Protein AF-A0A2M7BD08-F1 (afdb_monomer_lite)

Sequence (91 aa):
MNGDYISTTVIRQRGQLTLPKKLRTENSWLAEGMVVAVLSSVQKEVKIIPYKESSKKTDWKDIWEKIKLSRTFLGQRGNLSQFVVEDRSAH

Secondary structure (DSSP, 8-state):
------------GGG--PPPHHHHHH-GGGSTT--EEEEE-TTS-EEEEE---------HHHHHHHHHHHHH--BTTB-HHHHHHHHHH--

Structure (mmCIF, N/CA/C/O backbone):
data_AF-A0A2M7BD08-F1
#
_entry.id   AF-A0A2M7BD08-F1
#
loop_
_atom_site.group_PDB
_atom_site.id
_atom_site.type_symbol
_atom_site.label_atom_id
_atom_site.label_alt_id
_atom_site.label_comp_id
_atom_site.label_asym_id
_atom_site.label_entit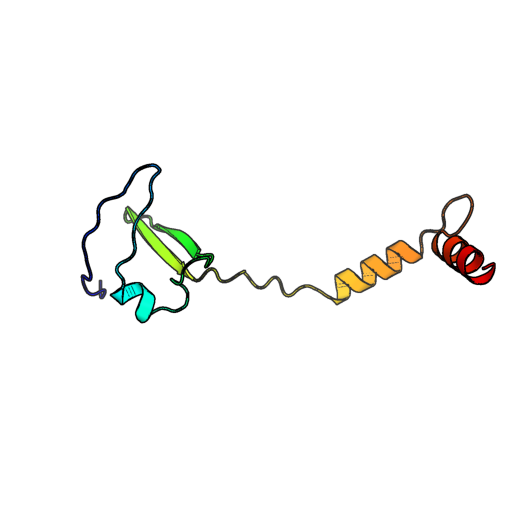y_id
_atom_site.label_seq_id
_atom_site.pdbx_PDB_ins_code
_atom_site.Cartn_x
_atom_site.Cartn_y
_atom_site.Cartn_z
_atom_site.occupancy
_atom_site.B_iso_or_equiv
_atom_site.auth_seq_id
_atom_site.auth_comp_id
_atom_site.auth_asym_id
_atom_site.auth_atom_id
_atom_site.pdbx_PDB_model_num
ATOM 1 N N . MET A 1 1 ? -6.841 14.649 18.178 1.00 43.78 1 MET A N 1
ATOM 2 C CA . MET A 1 1 ? -7.054 13.552 17.212 1.00 43.78 1 MET A CA 1
ATOM 3 C C . MET A 1 1 ? -8.410 13.796 16.577 1.00 43.78 1 MET A C 1
ATOM 5 O O . MET A 1 1 ? -9.400 13.590 17.257 1.00 43.78 1 MET A O 1
ATOM 9 N N . ASN A 1 2 ? -8.463 14.306 15.345 1.00 47.12 2 ASN A N 1
ATOM 10 C CA . ASN A 1 2 ? -9.733 14.507 14.639 1.00 47.12 2 ASN A CA 1
ATOM 11 C C . ASN A 1 2 ? -9.849 13.423 13.573 1.00 47.12 2 ASN A C 1
ATOM 13 O O . ASN A 1 2 ? -9.398 13.595 12.444 1.00 47.12 2 ASN A O 1
ATOM 17 N N . GLY A 1 3 ? -10.364 12.2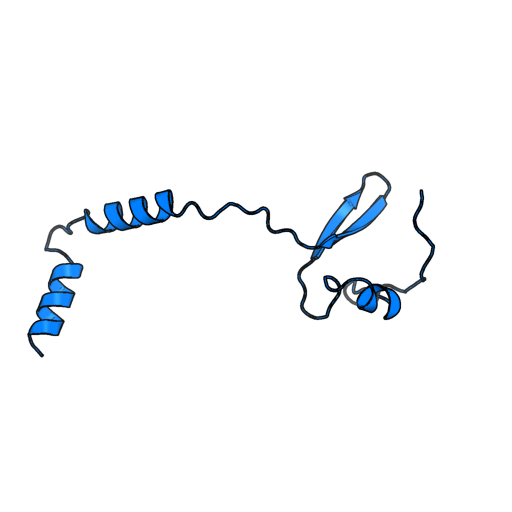72 13.981 1.00 62.31 3 GLY A N 1
ATOM 18 C CA . GLY A 1 3 ? -10.816 11.224 13.084 1.00 62.31 3 GLY A CA 1
ATOM 19 C C . GLY A 1 3 ? -12.111 10.694 13.664 1.00 62.31 3 GLY A C 1
ATOM 20 O O . GLY A 1 3 ? -12.129 10.288 14.825 1.00 62.31 3 GLY A O 1
ATOM 21 N N . ASP A 1 4 ? -13.187 10.754 12.890 1.00 72.38 4 ASP A N 1
ATOM 22 C CA . ASP A 1 4 ? -14.467 10.220 13.333 1.00 72.38 4 ASP A CA 1
ATOM 23 C C . ASP A 1 4 ? -14.345 8.704 13.519 1.00 72.38 4 ASP A C 1
ATOM 25 O O . ASP A 1 4 ? -13.722 8.001 12.718 1.00 72.38 4 ASP A O 1
ATOM 29 N N . TYR A 1 5 ? -14.929 8.182 14.597 1.00 76.19 5 TYR A N 1
ATOM 30 C CA . TYR A 1 5 ? -15.027 6.743 14.802 1.00 76.19 5 TYR A CA 1
ATOM 31 C C . TYR A 1 5 ? -16.060 6.173 13.821 1.00 76.19 5 TYR A C 1
ATOM 33 O O . TYR A 1 5 ? -17.251 6.461 13.921 1.00 76.19 5 TYR A O 1
ATOM 41 N N . ILE A 1 6 ? -15.601 5.376 12.850 1.00 80.31 6 ILE A N 1
ATOM 42 C CA . ILE A 1 6 ? -16.455 4.880 11.757 1.00 80.31 6 ILE A CA 1
ATOM 43 C C . ILE A 1 6 ? -16.977 3.462 12.026 1.00 80.31 6 ILE A C 1
ATOM 45 O O . ILE A 1 6 ? -18.113 3.152 11.670 1.00 80.31 6 ILE A O 1
ATOM 49 N N . SER A 1 7 ? -16.158 2.568 12.593 1.00 85.69 7 SER A N 1
ATOM 50 C CA . SER A 1 7 ? -16.524 1.158 12.802 1.00 85.69 7 SER A CA 1
ATOM 51 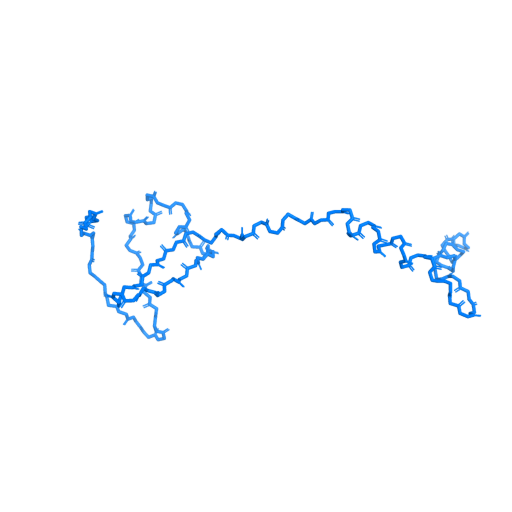C C . SER A 1 7 ? -15.516 0.420 13.694 1.00 85.69 7 SER A C 1
ATOM 53 O O . SER A 1 7 ? -14.371 0.845 13.831 1.00 85.69 7 SER A O 1
ATOM 55 N N . THR A 1 8 ? -15.916 -0.728 14.249 1.00 88.94 8 THR A N 1
ATOM 56 C CA . THR A 1 8 ? -15.022 -1.742 14.833 1.00 88.94 8 THR A CA 1
ATOM 57 C C . THR A 1 8 ? -15.143 -3.040 14.049 1.00 88.94 8 THR A C 1
ATOM 59 O O . THR A 1 8 ? -16.242 -3.476 13.716 1.00 88.94 8 THR A O 1
ATOM 62 N N . THR A 1 9 ? -14.004 -3.663 13.754 1.00 89.69 9 THR A N 1
ATOM 63 C CA . THR A 1 9 ? -13.924 -4.942 13.045 1.00 89.69 9 THR A CA 1
ATOM 64 C C . THR A 1 9 ? -12.948 -5.871 13.751 1.00 89.69 9 THR A C 1
ATOM 66 O O . THR A 1 9 ? -12.046 -5.430 14.460 1.00 89.69 9 THR A O 1
ATOM 69 N N . VAL A 1 10 ? -13.115 -7.169 13.523 1.00 93.12 10 VAL A N 1
ATOM 70 C CA . VAL A 1 10 ? -12.203 -8.208 14.001 1.00 93.12 10 VAL A CA 1
ATOM 71 C C . VAL A 1 10 ? -11.173 -8.520 12.915 1.00 93.12 10 VAL 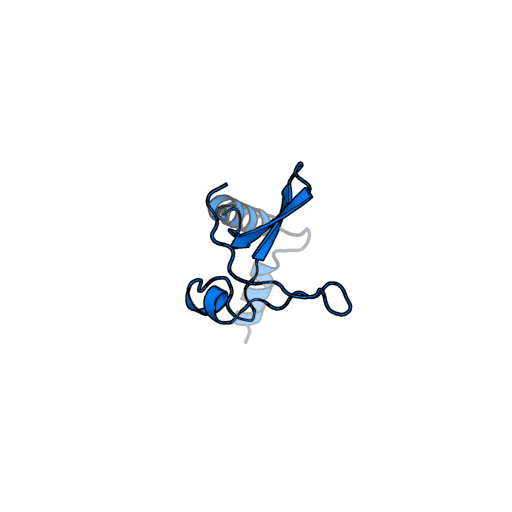A C 1
ATOM 73 O O . VAL A 1 10 ? -11.501 -8.532 11.724 1.00 93.12 10 VAL A O 1
ATOM 76 N N . ILE A 1 11 ? -9.932 -8.779 13.328 1.00 93.50 11 ILE A N 1
ATOM 77 C CA . ILE A 1 11 ? -8.883 -9.313 12.454 1.00 93.50 11 ILE A CA 1
ATOM 78 C C . ILE A 1 11 ? -9.178 -10.796 12.211 1.00 93.50 11 ILE A C 1
ATOM 80 O O . ILE A 1 11 ? -9.278 -11.585 13.150 1.00 93.50 11 ILE A O 1
ATOM 84 N N . ARG A 1 12 ? -9.344 -11.175 10.945 1.00 92.94 12 ARG A N 1
ATOM 85 C CA . ARG A 1 12 ? -9.619 -12.554 10.526 1.00 92.94 12 ARG A CA 1
ATOM 86 C C . ARG A 1 12 ? -8.324 -13.368 10.436 1.00 92.94 12 ARG A C 1
ATOM 88 O O . ARG A 1 12 ? -7.226 -12.873 10.698 1.00 92.94 12 ARG A O 1
ATOM 95 N N . GLN A 1 13 ? -8.449 -14.635 10.036 1.00 94.00 13 GLN A N 1
ATOM 96 C CA . GLN A 1 13 ? -7.294 -15.501 9.797 1.00 94.00 13 GLN A CA 1
ATOM 97 C C . GLN A 1 13 ? -6.274 -14.830 8.867 1.00 94.00 13 GLN A C 1
ATOM 99 O O . GLN A 1 13 ? -6.635 -14.101 7.942 1.00 94.00 13 GLN A O 1
ATOM 104 N N . ARG A 1 14 ? -4.988 -15.097 9.123 1.00 92.75 14 ARG A N 1
ATOM 105 C CA . ARG A 1 14 ? -3.851 -14.529 8.377 1.00 92.75 14 ARG A CA 1
ATOM 106 C C . ARG A 1 14 ? -3.734 -12.999 8.456 1.00 92.75 14 ARG A C 1
ATOM 108 O O . ARG A 1 14 ? -3.144 -12.394 7.570 1.00 92.75 14 ARG A O 1
ATOM 115 N N . GLY A 1 15 ? -4.287 -12.368 9.493 1.00 90.62 15 GLY A N 1
ATOM 116 C CA . GLY A 1 15 ? -4.136 -10.924 9.698 1.00 90.62 15 GLY A CA 1
ATOM 117 C C . GLY A 1 15 ? -4.985 -10.063 8.757 1.00 90.62 15 GLY A C 1
ATOM 118 O O . GLY A 1 15 ? -4.702 -8.881 8.589 1.00 90.62 15 GLY A O 1
ATOM 119 N N . GLN A 1 16 ? -6.014 -10.634 8.125 1.00 92.44 16 GLN A N 1
ATOM 120 C CA . GLN A 1 16 ? -6.869 -9.902 7.191 1.00 92.44 16 GLN A CA 1
ATOM 121 C C . GLN A 1 16 ? -7.868 -9.001 7.924 1.00 92.44 16 GLN A C 1
ATOM 123 O O . GLN A 1 16 ? -8.533 -9.434 8.868 1.00 92.44 16 GLN A O 1
ATOM 128 N N . LEU A 1 17 ? -8.032 -7.768 7.441 1.00 91.88 17 LEU A N 1
ATOM 129 C CA . LEU A 1 17 ? -9.005 -6.803 7.953 1.00 91.88 17 LEU A CA 1
ATOM 130 C C . LEU A 1 17 ? -9.982 -6.406 6.843 1.00 91.88 17 LEU A C 1
ATOM 132 O O . LEU A 1 17 ? -9.575 -6.046 5.740 1.00 91.88 17 LEU A O 1
ATOM 136 N N . THR A 1 18 ? -11.282 -6.469 7.130 1.00 91.00 18 THR A N 1
ATOM 137 C CA . THR A 1 18 ? -12.323 -6.061 6.179 1.00 91.00 18 THR A CA 1
ATOM 138 C C . THR A 1 18 ? -12.666 -4.593 6.381 1.00 91.00 18 THR A C 1
ATOM 140 O O . THR A 1 18 ? -13.109 -4.197 7.456 1.00 91.00 18 THR A O 1
ATOM 143 N N . LEU A 1 19 ? -12.501 -3.786 5.333 1.00 91.56 19 LEU A N 1
ATOM 144 C CA . LEU A 1 19 ? -12.877 -2.377 5.368 1.00 91.56 19 LEU A CA 1
ATOM 145 C C . LEU A 1 19 ? -14.393 -2.207 5.138 1.00 91.56 19 LEU A C 1
ATOM 147 O O . LEU A 1 19 ? -14.922 -2.713 4.135 1.00 91.56 19 LEU A O 1
ATOM 151 N N . PRO A 1 20 ? -15.102 -1.479 6.025 1.00 90.12 20 PRO A N 1
ATOM 152 C CA . PRO A 1 20 ? -16.514 -1.153 5.858 1.00 90.12 20 PRO A CA 1
ATOM 153 C C . PRO A 1 20 ? -16.822 -0.550 4.485 1.00 90.12 20 PRO A C 1
ATOM 155 O O . PRO A 1 20 ? -16.046 0.242 3.949 1.00 90.12 20 PRO A O 1
ATOM 158 N N . LYS A 1 21 ? -17.996 -0.879 3.929 1.00 89.81 21 LYS A N 1
ATOM 159 C CA . LYS A 1 21 ? -18.425 -0.390 2.606 1.00 89.81 21 LYS A CA 1
ATOM 160 C C . LYS A 1 21 ? -18.367 1.139 2.506 1.00 89.81 21 LYS A C 1
ATOM 162 O O . LYS A 1 21 ? -17.879 1.635 1.501 1.00 89.81 21 LYS A O 1
ATOM 167 N N . LYS A 1 22 ? -18.784 1.848 3.562 1.00 88.88 22 LYS A N 1
ATOM 168 C CA . LYS A 1 22 ? -18.779 3.319 3.638 1.00 88.88 22 LYS A CA 1
ATOM 169 C C . LYS A 1 22 ? -17.393 3.922 3.362 1.00 88.88 22 LYS A C 1
ATOM 171 O O . LYS A 1 22 ? -17.263 4.794 2.512 1.00 88.88 22 LYS A O 1
ATOM 176 N N . LEU A 1 23 ? -16.349 3.374 3.994 1.00 89.38 23 LEU A N 1
ATOM 177 C CA . LEU A 1 23 ? -14.967 3.817 3.774 1.00 89.38 23 LEU A CA 1
ATOM 178 C C . LEU A 1 23 ? -14.517 3.607 2.325 1.00 89.38 23 LEU A C 1
ATOM 180 O O . LEU A 1 23 ? -13.870 4.481 1.757 1.00 89.38 23 LEU A O 1
ATOM 184 N N . ARG A 1 24 ? -14.886 2.473 1.718 1.00 90.38 24 ARG A N 1
ATOM 185 C CA . ARG A 1 24 ? -14.527 2.144 0.330 1.00 90.38 24 ARG A CA 1
ATOM 186 C C . ARG A 1 24 ? -15.270 2.997 -0.697 1.00 90.38 24 ARG A C 1
ATOM 188 O O . ARG A 1 24 ? -14.700 3.323 -1.728 1.00 90.38 24 ARG A O 1
ATOM 195 N N . THR A 1 25 ? -16.522 3.367 -0.431 1.00 89.94 25 THR A N 1
ATOM 196 C CA . THR A 1 25 ? -17.303 4.227 -1.335 1.00 89.94 25 THR A CA 1
ATOM 197 C C . THR A 1 25 ? -16.825 5.674 -1.329 1.00 89.94 25 THR A C 1
ATOM 199 O O . THR A 1 25 ? -16.900 6.337 -2.355 1.00 89.94 25 THR A O 1
ATOM 202 N N . GLU A 1 26 ? -16.315 6.157 -0.196 1.00 90.44 26 GLU A N 1
ATOM 203 C CA . GLU A 1 26 ? -15.792 7.523 -0.060 1.00 90.44 26 GLU A CA 1
ATOM 204 C C . GLU A 1 26 ? -14.341 7.651 -0.561 1.00 90.44 26 GLU A C 1
ATOM 206 O O . GLU A 1 26 ? -13.883 8.750 -0.864 1.00 90.44 26 GLU A O 1
ATOM 211 N N . ASN A 1 27 ? -13.611 6.534 -0.681 1.00 90.38 27 ASN A N 1
ATOM 212 C CA . ASN A 1 27 ? -12.188 6.510 -1.019 1.00 90.38 27 ASN A CA 1
ATOM 213 C C . ASN A 1 27 ? -11.905 5.514 -2.151 1.00 90.38 27 ASN A C 1
ATOM 215 O O . ASN A 1 27 ? -11.736 4.319 -1.911 1.00 90.38 27 ASN A O 1
ATOM 219 N N . SER A 1 28 ? -11.765 6.006 -3.383 1.00 89.50 28 SER A N 1
ATOM 220 C CA . SER A 1 28 ? -11.515 5.170 -4.573 1.00 89.50 28 SER A CA 1
ATOM 221 C C . SER A 1 28 ? -10.241 4.316 -4.491 1.00 89.50 28 SER A C 1
ATOM 223 O O . SER A 1 28 ? -10.184 3.228 -5.055 1.00 89.50 28 SER A O 1
ATOM 225 N N . TRP A 1 29 ? -9.231 4.762 -3.745 1.00 91.69 29 TRP A N 1
ATOM 226 C CA . TRP A 1 29 ? -7.977 4.032 -3.523 1.00 91.69 29 TRP A CA 1
ATOM 227 C C . TRP A 1 29 ? -8.104 2.859 -2.531 1.00 91.69 29 TRP A C 1
ATOM 229 O O . TRP A 1 29 ? -7.156 2.098 -2.371 1.00 91.69 29 TRP A O 1
ATOM 239 N N . LEU A 1 30 ? -9.267 2.694 -1.888 1.00 92.25 30 LEU A N 1
ATOM 240 C CA . LEU A 1 30 ? -9.631 1.525 -1.077 1.00 92.25 30 LEU A CA 1
ATOM 241 C C . LEU A 1 30 ? -10.474 0.499 -1.861 1.00 92.25 30 LEU A C 1
ATOM 243 O O . LEU A 1 30 ? -11.080 -0.394 -1.259 1.00 92.25 30 LEU A O 1
ATOM 247 N N . ALA A 1 31 ? -10.560 0.637 -3.188 1.00 89.50 31 ALA A N 1
ATOM 248 C CA . ALA A 1 31 ? -11.224 -0.339 -4.044 1.00 89.50 31 ALA A CA 1
ATOM 249 C C . ALA A 1 31 ? -10.503 -1.698 -4.034 1.00 89.50 31 ALA A C 1
ATOM 251 O O . ALA A 1 31 ? -9.335 -1.824 -3.658 1.00 89.50 31 ALA A O 1
ATOM 252 N N . GLU A 1 32 ? -11.226 -2.738 -4.440 1.00 89.94 32 GLU A N 1
ATOM 253 C CA . GLU A 1 32 ? -10.673 -4.085 -4.548 1.00 89.94 32 GLU A CA 1
ATOM 254 C C . GLU A 1 32 ? -9.534 -4.129 -5.579 1.00 89.94 32 GLU A C 1
ATOM 256 O O . GLU A 1 32 ? -9.615 -3.497 -6.629 1.00 89.94 32 GLU A O 1
ATOM 261 N N . GLY A 1 33 ? -8.452 -4.843 -5.254 1.00 89.06 33 GLY A N 1
ATOM 262 C CA . GLY A 1 33 ? -7.259 -4.941 -6.103 1.00 89.06 33 GLY A CA 1
ATOM 263 C C . GLY A 1 33 ? -6.291 -3.752 -6.026 1.00 89.06 33 GLY A C 1
ATOM 264 O O . GLY A 1 33 ? -5.230 -3.807 -6.644 1.00 89.06 33 GLY A O 1
ATOM 265 N N . MET A 1 34 ? -6.600 -2.700 -5.261 1.00 89.56 34 MET A N 1
ATOM 266 C CA . MET A 1 34 ? -5.709 -1.544 -5.115 1.00 89.56 34 MET A CA 1
ATOM 267 C C . MET A 1 34 ? -4.526 -1.833 -4.185 1.00 89.56 34 MET A C 1
ATOM 269 O O . MET A 1 34 ? -4.668 -2.456 -3.132 1.00 89.56 34 MET A O 1
ATOM 273 N N . VAL A 1 35 ? -3.350 -1.317 -4.553 1.00 91.12 35 VAL A N 1
ATOM 274 C CA . VAL A 1 35 ? -2.148 -1.361 -3.711 1.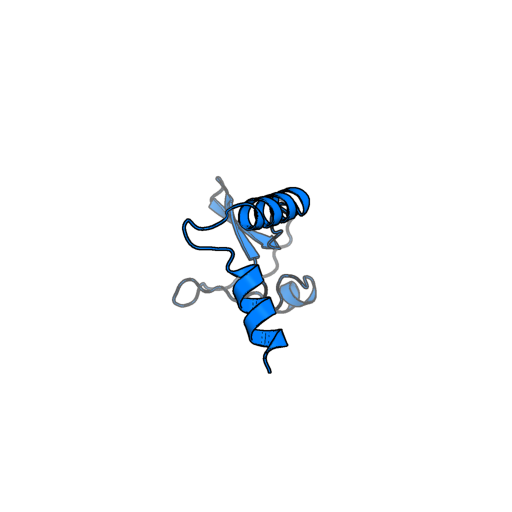00 91.12 35 VAL A CA 1
ATOM 275 C C . VAL A 1 35 ? -2.199 -0.224 -2.690 1.00 91.12 35 VAL A C 1
ATOM 277 O O . VAL A 1 35 ? -2.472 0.930 -3.028 1.00 91.12 35 VAL A O 1
ATOM 280 N N . VAL A 1 36 ? -1.899 -0.542 -1.431 1.00 92.81 36 VAL A N 1
ATOM 281 C CA . VAL A 1 36 ? -1.878 0.415 -0.317 1.00 92.81 36 VAL A CA 1
ATOM 282 C C . VAL A 1 36 ? -0.549 0.344 0.422 1.00 92.81 36 VAL A C 1
ATOM 284 O O . VAL A 1 36 ? 0.091 -0.706 0.464 1.00 92.81 36 VAL A O 1
ATOM 287 N N . ALA A 1 37 ? -0.135 1.455 1.031 1.00 92.12 37 ALA A N 1
ATOM 288 C CA . ALA A 1 37 ? 0.999 1.454 1.947 1.00 92.12 37 ALA A CA 1
ATOM 289 C C . ALA A 1 37 ? 0.498 1.342 3.391 1.00 92.12 37 ALA A C 1
ATOM 291 O O . ALA A 1 37 ? -0.477 1.992 3.775 1.00 92.12 37 ALA A O 1
ATOM 292 N N . VAL A 1 38 ? 1.190 0.530 4.191 1.00 91.31 38 VAL A N 1
ATOM 293 C CA . VAL A 1 38 ? 0.897 0.328 5.612 1.00 91.31 38 VAL A CA 1
ATOM 294 C C . VAL A 1 38 ? 2.059 0.887 6.420 1.00 91.31 38 VAL A C 1
ATOM 296 O O . VAL A 1 38 ? 3.190 0.423 6.294 1.00 91.31 38 VAL A O 1
ATOM 299 N N . LEU A 1 39 ? 1.784 1.903 7.233 1.00 89.75 39 LEU A N 1
ATOM 300 C CA . LEU A 1 39 ? 2.771 2.579 8.069 1.00 89.75 39 LEU A CA 1
ATOM 301 C C . LEU A 1 39 ? 2.498 2.276 9.540 1.00 89.75 39 LEU A C 1
ATOM 303 O O . LEU A 1 39 ? 1.379 2.473 10.017 1.00 89.75 39 LEU A O 1
ATOM 307 N N . SER A 1 40 ? 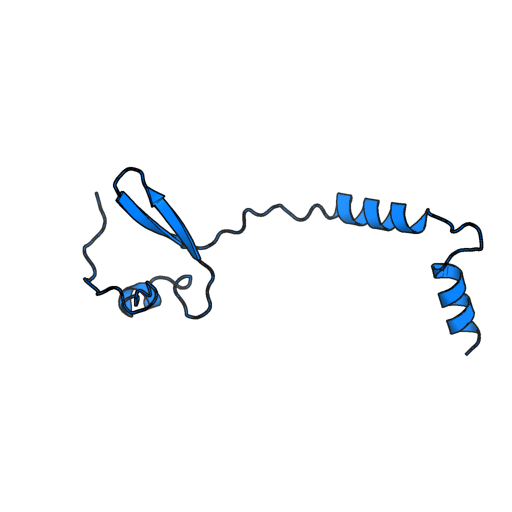3.523 1.850 10.273 1.00 90.94 40 SER A N 1
ATOM 308 C CA . SER A 1 40 ? 3.478 1.746 11.733 1.00 90.94 40 SER A CA 1
ATOM 309 C C . SER A 1 40 ? 3.946 3.053 12.374 1.00 90.94 40 SER A C 1
ATOM 311 O O . SER A 1 40 ? 5.020 3.557 12.048 1.00 90.94 40 SER A O 1
ATOM 313 N N . SER A 1 41 ? 3.163 3.588 13.305 1.00 85.31 41 SER A N 1
ATOM 314 C CA . SER A 1 41 ? 3.517 4.752 14.121 1.00 85.31 41 SER A CA 1
ATOM 315 C C . SER A 1 41 ? 4.129 4.327 15.457 1.00 85.31 41 SER A C 1
ATOM 317 O O . SER A 1 41 ? 3.795 3.276 16.006 1.00 85.31 41 SER A O 1
ATOM 319 N N . VAL A 1 42 ? 4.949 5.205 16.040 1.00 83.25 42 VAL A N 1
ATOM 320 C CA . VAL A 1 42 ? 5.485 5.070 17.408 1.00 83.25 42 VAL A CA 1
ATOM 321 C C . VAL A 1 42 ? 4.358 4.974 18.447 1.00 83.25 42 VAL A C 1
ATOM 323 O O . VAL A 1 42 ? 4.502 4.332 19.482 1.00 83.25 42 VAL A O 1
ATOM 326 N N . GLN A 1 43 ? 3.191 5.543 18.141 1.00 87.81 43 GLN A N 1
ATOM 327 C CA . GLN A 1 43 ? 2.003 5.540 19.002 1.00 87.81 43 GLN A CA 1
ATOM 328 C C . GLN A 1 43 ? 1.203 4.223 18.947 1.00 87.81 43 GLN A C 1
ATOM 330 O O . GLN A 1 43 ? 0.053 4.193 19.369 1.00 87.81 43 GLN A O 1
ATOM 335 N N . LYS A 1 44 ? 1.790 3.131 18.430 1.00 88.88 44 LYS A N 1
ATOM 336 C CA . LYS A 1 44 ? 1.115 1.834 18.204 1.00 88.88 44 LYS A CA 1
ATOM 337 C C . LYS A 1 44 ? -0.102 1.927 17.276 1.00 88.88 44 LYS A C 1
ATOM 339 O O . LYS A 1 44 ? -0.987 1.077 17.307 1.00 88.88 44 LYS A O 1
ATOM 344 N N . GLU A 1 45 ? -0.127 2.945 16.426 1.00 89.38 45 GLU A N 1
ATOM 345 C CA . GLU A 1 45 ? -1.140 3.101 15.388 1.00 89.38 45 GLU A CA 1
ATOM 346 C C . GLU A 1 45 ? -0.636 2.507 14.076 1.00 89.38 45 GLU A C 1
ATOM 348 O O . GLU A 1 45 ? 0.540 2.646 13.729 1.00 89.38 45 GLU A O 1
ATOM 353 N N . VAL A 1 46 ? -1.543 1.905 13.313 1.00 89.62 46 VAL A N 1
ATOM 354 C CA . VAL A 1 46 ? -1.290 1.511 11.927 1.00 89.62 46 VAL A CA 1
ATOM 355 C C . VAL A 1 46 ? -2.085 2.440 11.022 1.00 89.62 46 VAL A C 1
ATOM 357 O O . VAL A 1 46 ? -3.298 2.572 11.172 1.00 89.62 46 VAL A O 1
ATOM 360 N N . LYS A 1 47 ? -1.404 3.090 10.078 1.00 90.25 47 LYS A N 1
ATOM 361 C CA . LYS A 1 47 ? -2.025 3.963 9.079 1.00 90.25 47 LYS A CA 1
ATOM 362 C C . LYS A 1 47 ? -1.969 3.296 7.716 1.00 90.25 47 LYS A C 1
ATOM 364 O O . LYS A 1 47 ? -0.895 2.921 7.251 1.00 90.25 47 LYS A O 1
ATOM 369 N N . ILE A 1 48 ? -3.130 3.178 7.084 1.00 91.06 48 ILE A N 1
ATOM 370 C CA . ILE A 1 48 ? -3.258 2.744 5.694 1.00 91.06 48 ILE A CA 1
ATOM 371 C C . ILE A 1 48 ? -3.399 4.004 4.849 1.00 91.06 48 ILE A C 1
ATOM 373 O O . ILE A 1 48 ? -4.274 4.830 5.110 1.00 91.06 48 ILE A O 1
ATOM 377 N N . ILE A 1 49 ? -2.530 4.164 3.858 1.00 91.19 49 ILE A N 1
ATOM 378 C CA . ILE A 1 49 ? -2.538 5.309 2.946 1.00 91.19 49 ILE A CA 1
ATOM 379 C C . ILE A 1 49 ? -2.526 4.821 1.492 1.00 91.19 49 ILE A C 1
ATOM 381 O O . ILE A 1 49 ? -2.058 3.703 1.234 1.00 91.19 49 ILE A O 1
ATOM 385 N N . PRO A 1 50 ? -2.996 5.638 0.528 1.00 90.94 50 PRO A N 1
ATOM 386 C CA . PRO A 1 50 ? -2.831 5.321 -0.884 1.00 90.94 50 PRO A CA 1
ATOM 387 C C . PRO A 1 50 ? -1.357 5.047 -1.178 1.00 90.94 50 PRO A C 1
ATOM 389 O O . PRO A 1 50 ? -0.492 5.826 -0.761 1.00 90.94 50 PRO A O 1
ATOM 392 N N . TYR A 1 51 ? -1.067 3.967 -1.906 1.00 88.69 51 TYR A N 1
ATOM 393 C CA . TYR A 1 51 ? 0.284 3.744 -2.395 1.00 88.69 51 TYR A CA 1
ATOM 394 C C . TYR A 1 51 ? 0.601 4.816 -3.436 1.00 88.69 51 TYR A C 1
ATOM 396 O O . TYR A 1 51 ? 0.178 4.754 -4.587 1.00 88.69 51 TYR A O 1
ATOM 404 N N . LYS A 1 52 ? 1.321 5.848 -3.005 1.00 77.44 52 LYS A N 1
ATOM 405 C CA . LYS A 1 52 ? 2.016 6.738 -3.918 1.00 77.44 52 LYS A CA 1
ATOM 406 C C . LYS A 1 52 ? 3.338 6.059 -4.181 1.00 77.44 52 LYS A C 1
ATOM 408 O O . LYS A 1 52 ? 4.222 6.094 -3.326 1.00 77.44 52 LYS A O 1
ATOM 413 N N . GLU A 1 53 ? 3.446 5.418 -5.339 1.00 62.19 53 GLU A N 1
ATOM 414 C CA . GLU A 1 53 ? 4.753 5.115 -5.897 1.00 62.19 53 GLU A CA 1
ATOM 415 C C . GLU A 1 53 ? 5.538 6.424 -5.776 1.00 62.19 53 GLU A C 1
ATOM 417 O O . GLU A 1 53 ? 5.086 7.469 -6.259 1.00 62.19 53 GLU A O 1
ATOM 422 N N . SER A 1 54 ? 6.629 6.423 -4.999 1.00 54.75 54 SER A N 1
ATOM 423 C CA . SER A 1 54 ? 7.598 7.504 -5.113 1.00 54.75 54 SER A CA 1
ATOM 424 C C . SER A 1 54 ? 7.893 7.510 -6.591 1.00 54.75 54 SER A C 1
ATOM 426 O O . SER A 1 54 ? 8.430 6.526 -7.099 1.00 54.75 54 SER A O 1
ATOM 428 N N . SER A 1 55 ? 7.415 8.532 -7.295 1.00 53.72 55 SER A N 1
ATOM 429 C CA . SER A 1 55 ? 7.699 8.701 -8.697 1.00 53.72 55 SER A CA 1
ATOM 430 C C . SER A 1 55 ? 9.191 8.972 -8.753 1.00 53.72 55 SER A C 1
ATOM 432 O O . SER A 1 55 ? 9.650 10.110 -8.845 1.00 53.72 55 SER A O 1
ATOM 434 N N . LYS A 1 56 ? 9.986 7.898 -8.688 1.00 57.44 56 LYS A N 1
ATOM 435 C CA . LYS A 1 56 ? 11.233 7.807 -9.410 1.00 57.44 56 LYS A CA 1
ATOM 436 C C . LYS A 1 56 ? 10.788 8.044 -10.833 1.00 57.44 56 LYS A C 1
ATOM 438 O O . LYS A 1 56 ? 10.394 7.111 -11.523 1.00 57.44 56 LYS A O 1
ATOM 443 N N . LYS A 1 57 ? 10.699 9.328 -11.199 1.00 64.88 57 LYS A N 1
ATOM 444 C CA . LYS A 1 57 ? 10.486 9.770 -12.563 1.00 64.88 57 LYS A CA 1
ATOM 445 C C . LYS A 1 57 ? 11.473 8.940 -13.343 1.00 64.88 57 LYS A C 1
ATOM 447 O O . LYS A 1 57 ? 12.673 9.057 -13.104 1.00 64.88 57 LYS A O 1
ATOM 452 N N . THR A 1 58 ? 10.949 8.017 -14.135 1.00 76.81 58 THR A N 1
ATOM 453 C CA . THR A 1 58 ? 11.767 7.161 -14.967 1.00 76.81 58 THR A CA 1
ATOM 454 C C . THR A 1 58 ? 12.680 8.092 -15.744 1.00 76.81 58 THR A C 1
ATOM 456 O O . THR A 1 58 ? 12.192 8.943 -16.493 1.00 76.81 58 THR A O 1
ATOM 459 N N . ASP A 1 59 ? 13.983 8.016 -15.476 1.00 84.88 59 ASP A N 1
ATOM 460 C CA . ASP A 1 59 ? 14.947 8.863 -16.156 1.00 84.88 59 ASP A CA 1
ATOM 461 C C . ASP A 1 59 ? 15.116 8.305 -17.566 1.00 84.88 59 ASP A C 1
ATOM 463 O O . ASP A 1 59 ? 15.945 7.441 -17.850 1.00 84.88 59 ASP A O 1
ATOM 467 N N . TRP A 1 60 ? 14.240 8.766 -18.455 1.00 88.00 60 TRP A N 1
ATOM 468 C CA . TRP A 1 60 ? 14.251 8.382 -19.856 1.00 88.00 60 TRP A CA 1
ATOM 469 C C . TRP A 1 60 ? 15.589 8.698 -20.518 1.00 88.00 60 TRP A C 1
ATOM 471 O O . TRP A 1 60 ? 15.973 7.993 -21.449 1.00 88.00 60 TRP A O 1
ATOM 481 N N . LYS A 1 61 ? 16.317 9.712 -20.034 1.00 91.50 61 LYS A N 1
ATOM 482 C CA . LYS A 1 61 ? 17.640 10.044 -20.552 1.00 91.50 61 LYS A CA 1
ATOM 483 C C . LYS A 1 61 ? 18.642 8.946 -20.201 1.00 91.50 61 LYS A C 1
ATOM 485 O O . LYS A 1 61 ? 19.300 8.448 -21.109 1.00 91.50 61 LYS A O 1
ATOM 490 N N . ASP A 1 62 ? 18.698 8.518 -18.939 1.00 90.94 62 ASP A N 1
ATOM 491 C CA . ASP A 1 62 ? 19.560 7.407 -18.495 1.00 90.94 62 ASP A CA 1
ATOM 492 C C . ASP A 1 62 ? 19.254 6.109 -19.259 1.00 90.94 62 ASP A C 1
ATOM 494 O O . ASP A 1 62 ? 20.161 5.415 -19.722 1.00 90.94 62 ASP A O 1
ATOM 498 N N . ILE A 1 63 ? 17.972 5.807 -19.480 1.00 90.25 63 ILE A N 1
ATOM 499 C CA . ILE A 1 63 ? 17.557 4.634 -20.262 1.00 90.25 63 ILE A CA 1
ATOM 500 C C . ILE A 1 63 ? 18.067 4.721 -21.704 1.00 90.25 63 ILE A C 1
ATOM 502 O O . ILE A 1 63 ? 18.656 3.762 -22.208 1.00 90.25 63 ILE A O 1
ATOM 506 N N . TRP A 1 64 ? 17.873 5.858 -22.376 1.00 93.50 64 TRP A N 1
ATOM 507 C CA . TRP A 1 64 ? 18.338 6.040 -23.752 1.00 93.50 64 TRP A CA 1
ATOM 508 C C . TRP A 1 64 ? 19.863 6.009 -23.869 1.00 93.50 64 TRP A C 1
ATOM 510 O O . TRP A 1 64 ? 20.384 5.425 -24.823 1.00 93.50 64 TRP A O 1
ATOM 520 N N . GLU A 1 65 ? 20.587 6.581 -22.907 1.00 93.44 65 GLU A N 1
ATOM 521 C CA . GLU A 1 65 ? 22.050 6.520 -22.872 1.00 93.44 65 GLU A CA 1
ATOM 522 C C . GLU A 1 65 ? 22.550 5.087 -22.693 1.00 93.44 65 GLU A C 1
ATOM 524 O O . GLU A 1 65 ? 23.433 4.657 -23.438 1.00 93.44 65 GLU A O 1
ATOM 529 N N . LYS A 1 66 ? 21.933 4.306 -21.801 1.00 90.31 66 LYS A N 1
ATOM 530 C CA . LYS A 1 66 ? 22.248 2.881 -21.629 1.00 90.31 66 LYS A CA 1
ATOM 531 C C . LYS A 1 66 ? 21.975 2.075 -22.892 1.00 90.31 66 LYS A C 1
ATOM 533 O O . LYS A 1 66 ? 22.837 1.306 -23.303 1.00 90.31 66 LYS A O 1
ATOM 538 N N . ILE A 1 67 ? 20.839 2.292 -23.561 1.00 87.75 67 ILE A N 1
ATOM 539 C CA . ILE A 1 67 ? 20.534 1.645 -24.849 1.00 87.75 67 ILE A CA 1
ATOM 540 C C . ILE A 1 67 ? 21.596 2.000 -25.895 1.00 87.75 67 ILE A C 1
ATOM 542 O O . ILE A 1 67 ? 22.078 1.122 -26.612 1.00 87.75 67 ILE A O 1
ATOM 546 N N . LYS A 1 68 ? 21.983 3.276 -25.993 1.00 87.69 68 LYS A N 1
ATOM 547 C CA . LYS A 1 68 ? 23.018 3.723 -26.931 1.00 87.69 68 LYS A CA 1
ATOM 548 C C . LYS A 1 68 ? 24.359 3.057 -26.625 1.00 87.69 68 LYS A C 1
ATOM 550 O O . LYS A 1 68 ? 24.975 2.527 -27.544 1.00 87.69 68 LYS A O 1
ATOM 555 N N . LEU A 1 69 ? 24.768 3.028 -25.357 1.00 86.25 69 LEU A N 1
ATOM 556 C CA . LEU A 1 69 ? 25.996 2.375 -24.908 1.00 86.25 69 LEU A CA 1
ATOM 557 C C . LEU A 1 69 ? 25.980 0.881 -25.256 1.00 86.25 69 LEU A C 1
ATOM 559 O O . LEU A 1 69 ? 26.914 0.390 -25.883 1.00 86.25 69 LEU A O 1
ATOM 563 N N . SER A 1 70 ? 24.886 0.176 -24.960 1.00 82.75 70 SER A N 1
ATOM 564 C CA . SER A 1 70 ? 24.722 -1.237 -25.313 1.00 82.75 70 SER A CA 1
ATOM 565 C C . SER A 1 70 ? 24.925 -1.506 -26.808 1.00 82.75 70 SER A C 1
ATOM 567 O O . SER A 1 70 ? 25.533 -2.509 -27.164 1.00 82.75 70 SER A O 1
ATOM 569 N N . ARG A 1 71 ? 24.486 -0.598 -27.691 1.00 76.88 71 ARG A N 1
ATOM 570 C CA . ARG A 1 71 ? 24.664 -0.714 -29.153 1.00 76.88 71 ARG A CA 1
ATOM 571 C C . ARG A 1 71 ? 26.090 -0.422 -29.630 1.00 76.88 71 ARG A C 1
ATOM 573 O O . ARG A 1 71 ? 26.423 -0.794 -30.751 1.00 76.88 71 ARG A O 1
ATOM 580 N N . THR A 1 72 ? 26.915 0.244 -28.820 1.00 80.25 72 THR A N 1
ATOM 581 C CA . THR A 1 72 ? 28.323 0.526 -29.160 1.00 80.25 72 THR A CA 1
ATOM 582 C C . THR A 1 72 ? 29.268 -0.637 -28.874 1.00 80.25 72 THR A C 1
ATOM 584 O O . THR A 1 72 ? 30.360 -0.674 -29.437 1.00 80.25 72 THR A O 1
ATOM 587 N N . PHE A 1 73 ? 28.864 -1.608 -28.050 1.00 75.19 73 PHE A N 1
ATOM 588 C CA . PHE A 1 73 ? 29.665 -2.808 -27.830 1.00 75.19 73 PHE A CA 1
ATOM 589 C C . PHE A 1 73 ? 29.575 -3.728 -29.052 1.00 75.19 73 PHE A C 1
ATOM 591 O O . PHE A 1 73 ? 28.610 -4.468 -29.237 1.00 75.19 73 PHE A O 1
ATOM 598 N N . LEU A 1 74 ? 30.603 -3.677 -29.896 1.00 68.56 74 LEU A N 1
ATOM 599 C CA . LEU A 1 74 ? 30.826 -4.652 -30.957 1.00 68.56 74 LEU A CA 1
ATOM 600 C C . LEU A 1 74 ? 31.439 -5.913 -30.330 1.00 68.56 74 LEU A C 1
ATOM 602 O O . LEU A 1 74 ? 32.422 -5.830 -29.593 1.00 68.56 74 LEU A O 1
ATOM 606 N N . GLY A 1 75 ? 30.853 -7.083 -30.590 1.00 67.62 75 GLY A N 1
ATOM 607 C CA . GLY A 1 75 ? 31.442 -8.351 -30.161 1.00 67.62 75 GLY A CA 1
ATOM 608 C C . GLY A 1 75 ? 32.732 -8.638 -30.935 1.00 67.62 75 GLY A C 1
ATOM 609 O O . GLY A 1 75 ? 32.877 -8.202 -32.074 1.00 67.62 75 GLY A O 1
ATOM 610 N N . GLN A 1 76 ? 33.648 -9.431 -30.364 1.00 65.69 76 GLN A N 1
ATOM 611 C CA . GLN A 1 76 ? 34.932 -9.802 -30.999 1.00 65.69 76 GLN A CA 1
ATOM 612 C C . GLN A 1 76 ? 34.798 -10.400 -32.414 1.00 65.69 76 GLN A C 1
ATOM 614 O O . GLN A 1 76 ? 35.769 -10.415 -33.163 1.00 65.69 76 GLN A O 1
ATOM 619 N N . ARG A 1 77 ? 33.617 -10.922 -32.768 1.00 66.19 77 ARG A N 1
ATOM 620 C CA . ARG A 1 77 ? 33.331 -11.565 -34.059 1.00 66.19 77 ARG A CA 1
ATOM 621 C C . ARG A 1 77 ? 32.216 -10.891 -34.872 1.00 66.19 77 ARG A C 1
ATOM 623 O O . ARG A 1 77 ? 31.864 -11.423 -35.916 1.00 66.19 77 ARG A O 1
ATOM 630 N N . GLY A 1 78 ? 31.660 -9.755 -34.431 1.00 65.62 78 GLY A N 1
ATOM 631 C CA . GLY A 1 78 ? 30.644 -9.023 -35.203 1.00 65.62 78 GLY A CA 1
ATOM 632 C C . GLY A 1 78 ? 29.564 -8.313 -34.378 1.00 65.62 78 GLY A C 1
ATOM 633 O O . GLY A 1 78 ? 29.545 -8.363 -33.146 1.00 65.62 78 GLY A O 1
ATOM 634 N N . ASN A 1 79 ? 28.651 -7.634 -35.080 1.00 75.81 79 ASN A N 1
ATOM 635 C CA . ASN A 1 79 ? 27.522 -6.898 -34.511 1.00 75.81 79 ASN A CA 1
ATOM 636 C C . ASN A 1 79 ? 26.223 -7.710 -34.652 1.00 75.81 79 ASN A C 1
ATOM 638 O O . ASN A 1 79 ? 25.763 -7.952 -35.766 1.00 75.81 79 ASN A O 1
ATOM 642 N N . LEU A 1 80 ? 25.591 -8.074 -33.529 1.00 72.25 80 LEU A N 1
ATOM 643 C CA . LEU A 1 80 ? 24.321 -8.816 -33.520 1.00 72.25 80 LEU A CA 1
ATOM 644 C C . LEU A 1 80 ? 23.198 -8.071 -34.261 1.00 72.25 80 LEU A C 1
ATOM 646 O O . LEU A 1 80 ? 22.368 -8.690 -34.916 1.00 72.25 80 LEU A O 1
ATOM 650 N N . SER A 1 81 ? 23.187 -6.738 -34.192 1.00 73.25 81 SER A N 1
ATOM 651 C CA . SER A 1 81 ? 22.195 -5.922 -34.902 1.00 73.25 81 SER A CA 1
ATOM 652 C C . SER A 1 81 ? 22.365 -6.037 -36.415 1.00 73.25 81 SER A C 1
ATOM 654 O O . SER A 1 81 ? 21.377 -6.045 -37.138 1.00 73.25 81 SER A O 1
ATOM 656 N N . GLN A 1 82 ? 23.608 -6.136 -36.885 1.00 73.50 82 GLN A N 1
ATOM 657 C CA . GLN A 1 82 ? 23.913 -6.293 -38.302 1.00 73.50 82 GLN A CA 1
ATOM 658 C C . GLN A 1 82 ? 23.546 -7.697 -38.790 1.00 73.50 82 GLN A C 1
ATOM 660 O O . GLN A 1 82 ? 22.872 -7.810 -39.805 1.00 73.50 82 GLN A O 1
ATOM 665 N N . PHE A 1 83 ? 23.865 -8.736 -38.011 1.00 78.06 83 PHE A N 1
ATOM 666 C CA . PHE A 1 83 ? 23.452 -10.113 -38.300 1.00 78.06 83 PHE A CA 1
ATOM 667 C C . PHE A 1 83 ? 21.929 -10.240 -38.473 1.00 78.06 83 PHE A C 1
ATOM 669 O O . PHE A 1 83 ? 21.468 -10.824 -39.444 1.00 78.06 83 PHE A O 1
ATOM 676 N N . VAL A 1 84 ? 21.136 -9.640 -37.576 1.00 79.25 84 VAL A N 1
ATOM 677 C CA . VAL A 1 84 ? 19.662 -9.680 -37.664 1.00 79.25 84 VAL A CA 1
ATOM 678 C C . VAL A 1 84 ? 19.131 -8.925 -38.888 1.00 79.25 84 VAL A C 1
ATOM 680 O O . VAL A 1 84 ? 18.114 -9.316 -39.457 1.00 79.25 84 VAL A O 1
ATOM 683 N N . VAL A 1 85 ? 19.777 -7.826 -39.289 1.00 82.44 85 VAL A N 1
ATOM 684 C CA . VAL A 1 85 ? 19.387 -7.079 -40.496 1.00 82.44 85 VAL A CA 1
ATOM 685 C C . VAL A 1 85 ? 19.720 -7.875 -41.757 1.00 82.44 85 VAL A C 1
ATOM 687 O O . VAL A 1 85 ? 18.867 -7.979 -42.633 1.00 82.44 85 VAL A O 1
ATOM 690 N N . GLU A 1 86 ? 20.917 -8.458 -41.827 1.00 81.62 86 GLU A N 1
ATOM 691 C CA . GLU A 1 86 ? 21.356 -9.300 -42.944 1.00 81.62 86 GLU A CA 1
ATOM 692 C C . GLU A 1 86 ? 20.439 -10.522 -43.105 1.00 81.62 86 GLU A C 1
ATOM 694 O O . GLU A 1 86 ? 19.912 -10.738 -44.196 1.00 81.62 86 GLU A O 1
ATOM 699 N N . ASP A 1 87 ? 20.150 -11.232 -42.009 1.00 81.00 87 ASP A N 1
ATOM 700 C CA . ASP A 1 87 ? 19.226 -12.376 -41.958 1.00 81.00 87 ASP A CA 1
ATOM 701 C C . ASP A 1 87 ? 17.828 -12.015 -42.485 1.00 81.00 87 ASP A C 1
ATOM 703 O O . ASP A 1 87 ? 17.268 -12.707 -43.330 1.00 81.00 87 ASP A O 1
ATOM 707 N N . ARG A 1 88 ? 17.287 -10.861 -42.073 1.00 79.62 88 ARG A N 1
ATOM 708 C CA . ARG A 1 88 ? 15.970 -10.391 -42.533 1.00 79.62 88 ARG A CA 1
ATOM 709 C C . ARG A 1 88 ? 15.943 -9.884 -43.968 1.00 79.62 88 ARG A C 1
ATOM 711 O O . ARG A 1 88 ? 14.873 -9.865 -44.559 1.00 79.62 88 ARG A O 1
ATOM 718 N N . SER A 1 89 ? 17.068 -9.418 -44.500 1.00 82.44 89 SER A N 1
ATOM 719 C CA . SER A 1 89 ? 17.166 -8.951 -45.889 1.00 82.44 89 SER A CA 1
ATOM 720 C C . SER A 1 89 ? 17.384 -10.083 -46.895 1.00 82.44 89 SER A C 1
ATOM 722 O O . SER A 1 89 ? 17.203 -9.877 -48.092 1.00 82.44 89 SER A O 1
ATOM 724 N N . ALA A 1 90 ? 17.788 -11.260 -46.411 1.00 79.06 90 ALA A N 1
ATOM 725 C CA . ALA A 1 90 ? 18.043 -12.450 -47.215 1.00 79.06 90 ALA A CA 1
ATOM 726 C C . ALA A 1 90 ? 16.798 -13.346 -47.410 1.00 79.06 90 ALA A C 1
ATOM 728 O O . ALA A 1 90 ? 16.891 -14.364 -48.101 1.00 79.06 90 ALA A O 1
ATOM 729 N N . HIS A 1 91 ? 15.654 -12.979 -46.821 1.00 56.59 91 HIS A N 1
ATOM 730 C CA . HIS A 1 91 ? 14.350 -13.637 -46.965 1.00 56.59 91 HIS A CA 1
ATOM 731 C C . HIS A 1 91 ? 13.367 -12.765 -47.745 1.00 56.59 91 HIS A C 1
ATOM 733 O O . HIS A 1 91 ? 12.639 -13.344 -48.582 1.00 56.59 91 HIS A O 1
#

Organism: NCBI:txid1974879

Radius of gyration: 25.9 Å; chains: 1; bounding box: 54×30×66 Å

pLDDT: mean 82.65, std 11.6, range [43.78, 94.0]

Foldseek 3Di:
DPDDDDDDFDQDPPRDDDDDPVVCVVDVQNDPPHDWDWDQDPVRDIDIHHDDPPCPVPPVVVVVVVVVVVQPDAPPVGHPVVVVVVVVVVD